Protein AF-K1XRJ6-F1 (afdb_monomer)

Organism: Marssonina brunnea f. sp. multigermtubi (strain MB_m1) (NCBI:txid1072389)

Structure (mmCIF, N/CA/C/O backbone):
data_AF-K1XRJ6-F1
#
_entry.id   AF-K1XRJ6-F1
#
loop_
_atom_site.group_PDB
_atom_site.id
_atom_site.type_symbol
_atom_site.label_atom_id
_atom_site.label_alt_id
_atom_site.label_comp_id
_atom_site.label_asym_id
_atom_site.label_entity_id
_atom_site.label_seq_id
_atom_site.pdbx_PDB_ins_code
_atom_site.Cartn_x
_atom_site.Cartn_y
_atom_site.Cartn_z
_atom_site.occupancy
_atom_site.B_iso_or_equiv
_atom_site.auth_seq_id
_atom_site.auth_comp_id
_atom_site.auth_asym_id
_atom_site.auth_atom_id
_atom_site.pdbx_PDB_model_num
ATOM 1 N N . MET A 1 1 ? 26.128 12.576 -86.598 1.00 46.88 1 MET A N 1
ATOM 2 C CA . MET A 1 1 ? 24.826 13.274 -86.675 1.00 46.88 1 MET A CA 1
ATOM 3 C C . MET A 1 1 ? 24.011 12.816 -85.473 1.00 46.88 1 MET A C 1
ATOM 5 O O . MET A 1 1 ? 23.930 11.616 -85.251 1.00 46.88 1 MET A O 1
ATOM 9 N N . SER A 1 2 ? 23.583 13.747 -84.625 1.00 47.62 2 SER A N 1
ATOM 10 C CA . SER A 1 2 ? 23.032 13.519 -83.279 1.00 47.62 2 SER A CA 1
ATOM 11 C C . SER A 1 2 ? 21.563 13.065 -83.296 1.00 47.62 2 SER A C 1
ATOM 13 O O . SER A 1 2 ? 20.818 13.483 -84.182 1.00 47.62 2 SER A O 1
ATOM 15 N N . PRO A 1 3 ? 21.107 12.256 -82.320 1.00 55.50 3 PRO A N 1
ATOM 16 C CA . PRO A 1 3 ? 19.693 11.926 -82.192 1.00 55.50 3 PRO A CA 1
ATOM 17 C C . PRO A 1 3 ? 18.907 13.085 -81.556 1.00 55.50 3 PRO A C 1
ATOM 19 O O . PRO A 1 3 ? 19.306 13.663 -80.545 1.00 55.50 3 PRO A O 1
ATOM 22 N N . THR A 1 4 ? 17.772 13.416 -82.166 1.00 58.91 4 THR A N 1
ATOM 23 C CA . THR A 1 4 ? 16.791 14.409 -81.714 1.00 58.91 4 THR A CA 1
ATOM 24 C C . THR A 1 4 ? 16.123 13.983 -80.406 1.00 58.91 4 THR A C 1
ATOM 26 O O . THR A 1 4 ? 15.468 12.944 -80.341 1.00 58.91 4 THR A O 1
ATOM 29 N N . SER A 1 5 ? 16.266 14.814 -79.374 1.00 53.12 5 SER A N 1
ATOM 30 C CA . SER A 1 5 ? 15.649 14.628 -78.059 1.00 53.12 5 SER A CA 1
ATOM 31 C C . SER A 1 5 ? 14.222 15.192 -78.054 1.00 53.12 5 SER A C 1
ATOM 33 O O . SER A 1 5 ? 14.022 16.379 -78.312 1.00 53.12 5 SER A O 1
ATOM 35 N N . ILE A 1 6 ? 13.220 14.350 -77.784 1.00 61.75 6 ILE A N 1
ATOM 36 C CA . ILE A 1 6 ? 11.812 14.756 -77.657 1.00 61.75 6 ILE A CA 1
ATOM 37 C C . ILE A 1 6 ? 11.571 15.193 -76.208 1.00 61.75 6 ILE A C 1
ATOM 39 O O . ILE A 1 6 ? 11.473 14.363 -75.304 1.00 61.75 6 ILE A O 1
ATOM 43 N N . LEU A 1 7 ? 11.459 16.501 -75.978 1.00 54.50 7 LEU A N 1
ATOM 44 C CA . LEU A 1 7 ? 11.063 17.057 -74.684 1.00 54.50 7 LEU A CA 1
ATOM 45 C C . LEU A 1 7 ? 9.567 16.800 -74.440 1.00 54.50 7 LEU A C 1
ATOM 47 O O . LEU A 1 7 ? 8.708 17.406 -75.078 1.00 54.50 7 LEU A O 1
ATOM 51 N N . ARG A 1 8 ? 9.243 15.912 -73.492 1.00 59.06 8 ARG A N 1
ATOM 52 C CA . ARG A 1 8 ? 7.889 15.784 -72.931 1.00 59.06 8 ARG A CA 1
ATOM 53 C C . ARG A 1 8 ? 7.720 16.794 -71.796 1.00 59.06 8 ARG A C 1
ATOM 55 O O . ARG A 1 8 ? 8.328 16.653 -70.739 1.00 59.06 8 ARG A O 1
ATOM 62 N N . LEU A 1 9 ? 6.879 17.800 -72.014 1.00 51.97 9 LEU A N 1
ATOM 63 C CA . LEU A 1 9 ? 6.453 18.758 -70.996 1.00 51.97 9 LEU A CA 1
ATOM 64 C C . LEU A 1 9 ? 5.428 18.086 -70.066 1.00 51.97 9 LEU A C 1
ATOM 66 O O . LEU A 1 9 ? 4.304 17.803 -70.476 1.00 51.97 9 LEU A O 1
ATOM 70 N N . ALA A 1 10 ? 5.801 17.812 -68.816 1.00 61.94 10 ALA A N 1
ATOM 71 C CA . ALA A 1 10 ? 4.862 17.328 -67.808 1.00 61.94 10 ALA A CA 1
ATOM 72 C C . ALA A 1 10 ? 4.074 18.512 -67.221 1.00 61.94 10 ALA A C 1
ATOM 74 O O . ALA A 1 10 ? 4.624 19.339 -66.491 1.00 61.94 10 ALA A O 1
ATOM 75 N N . ALA A 1 11 ? 2.780 18.598 -67.533 1.00 61.69 11 ALA A N 1
ATOM 76 C CA . ALA A 1 11 ? 1.871 19.536 -66.885 1.00 61.69 11 ALA A CA 1
ATOM 77 C C . ALA A 1 11 ? 1.660 19.116 -65.421 1.00 61.69 11 ALA A C 1
ATOM 79 O O . ALA A 1 11 ? 1.120 18.048 -65.134 1.00 61.69 11 ALA A O 1
ATOM 80 N N . ARG A 1 12 ? 2.094 19.960 -64.481 1.00 59.47 12 ARG A N 1
ATOM 81 C CA . ARG A 1 12 ? 1.820 19.792 -63.051 1.00 59.47 12 ARG A CA 1
ATOM 82 C C . ARG A 1 12 ? 0.333 20.037 -62.799 1.00 59.47 12 ARG A C 1
ATOM 84 O O . ARG A 1 12 ? -0.113 21.180 -62.793 1.00 59.47 12 ARG A O 1
ATOM 91 N N . GLN A 1 13 ? -0.437 18.976 -62.580 1.00 63.31 13 GLN A N 1
ATOM 92 C CA . GLN A 1 13 ? -1.784 19.102 -62.032 1.00 63.31 13 GLN A CA 1
ATOM 93 C C . GLN A 1 13 ? -1.669 19.371 -60.528 1.00 63.31 13 GLN A C 1
ATOM 95 O O . GLN A 1 13 ? -1.251 18.512 -59.754 1.00 63.31 13 GLN A O 1
ATOM 100 N N . CYS A 1 14 ? -2.008 20.589 -60.111 1.00 57.00 14 CYS A N 1
ATOM 101 C CA . CYS A 1 14 ? -2.120 20.956 -58.705 1.00 57.00 14 CYS A CA 1
ATOM 102 C C . CYS A 1 14 ? -3.370 20.280 -58.122 1.00 57.00 14 CYS A C 1
ATOM 104 O O . CYS A 1 14 ? -4.482 20.787 -58.282 1.00 57.00 14 CYS A O 1
ATOM 106 N N . ALA A 1 15 ? -3.210 19.134 -57.463 1.00 65.00 15 ALA A N 1
ATOM 107 C CA . ALA A 1 15 ? -4.297 18.519 -56.711 1.00 65.00 15 ALA A CA 1
ATOM 108 C C . ALA A 1 15 ? -4.675 19.434 -55.532 1.00 65.00 15 ALA A C 1
ATOM 110 O O . ALA A 1 15 ? -3.861 19.699 -54.647 1.00 65.00 15 ALA A O 1
ATOM 111 N N . ARG A 1 16 ? -5.906 19.957 -55.532 1.00 65.56 16 ARG A N 1
ATOM 112 C CA . ARG A 1 16 ? -6.466 20.685 -54.383 1.00 65.56 16 ARG A CA 1
ATOM 113 C C . ARG A 1 16 ? -6.758 19.671 -53.268 1.00 65.56 16 ARG A C 1
ATOM 115 O O . ARG A 1 16 ? -7.400 18.664 -53.565 1.00 65.56 16 ARG A O 1
ATOM 122 N N . PRO A 1 17 ? -6.352 19.905 -52.008 1.00 62.75 17 PRO A N 1
ATOM 123 C CA . PRO A 1 17 ? -6.716 18.998 -50.926 1.00 62.75 17 PRO A CA 1
ATOM 124 C C . PRO A 1 17 ? -8.232 19.064 -50.674 1.00 62.75 17 PRO A C 1
ATOM 126 O O . PRO A 1 17 ? -8.825 20.146 -50.799 1.00 62.75 17 PRO A O 1
ATOM 129 N N . PRO A 1 18 ? -8.886 17.947 -50.306 1.00 60.78 18 PRO A N 1
ATOM 130 C CA . PRO A 1 18 ? -10.279 17.987 -49.891 1.00 60.78 18 PRO A CA 1
ATOM 131 C C . PRO A 1 18 ? -10.403 18.830 -48.617 1.00 60.78 18 PRO A C 1
ATOM 133 O O . PRO A 1 18 ? -9.637 18.679 -47.664 1.00 60.78 18 PRO A O 1
ATOM 136 N N . ARG A 1 19 ? -11.381 19.740 -48.594 1.00 62.25 19 ARG A N 1
ATOM 137 C CA . ARG A 1 19 ? -11.741 20.477 -47.380 1.00 62.25 19 ARG A CA 1
ATOM 138 C C . ARG A 1 19 ? -12.478 19.529 -46.441 1.00 62.25 19 ARG A C 1
ATOM 140 O O . ARG A 1 19 ? -13.687 19.343 -46.578 1.00 62.25 19 ARG A O 1
ATOM 147 N N . PHE A 1 20 ? -11.759 18.953 -45.486 1.00 61.97 20 PHE A N 1
ATOM 148 C CA . PHE A 1 20 ? -12.374 18.270 -44.355 1.00 61.97 20 PHE A CA 1
ATOM 149 C C . PHE A 1 20 ? -13.193 19.289 -43.555 1.00 61.97 20 PHE A C 1
ATOM 151 O O . PHE A 1 20 ? -12.646 20.194 -42.927 1.00 61.97 20 PHE A O 1
ATOM 158 N N . HIS A 1 21 ? -14.519 19.175 -43.622 1.00 63.03 21 HIS A N 1
ATOM 159 C CA . HIS A 1 21 ? -15.400 19.890 -42.710 1.00 63.03 21 HIS A CA 1
ATOM 160 C C . HIS A 1 21 ? -15.359 19.144 -41.380 1.00 63.03 21 HIS A C 1
ATOM 162 O O . HIS A 1 21 ? -15.864 18.029 -41.275 1.00 63.03 21 HIS A O 1
ATOM 168 N N . ALA A 1 22 ? -14.715 19.742 -40.380 1.00 67.44 22 ALA A N 1
ATOM 169 C CA . ALA A 1 22 ? -14.743 19.217 -39.025 1.00 67.44 22 ALA A CA 1
ATOM 170 C C . ALA A 1 22 ? -16.186 19.299 -38.489 1.00 67.44 22 ALA A C 1
ATOM 172 O O . ALA A 1 22 ? -16.779 20.385 -38.544 1.00 67.44 22 ALA A O 1
ATOM 173 N N . PRO A 1 23 ? -16.769 18.204 -37.971 1.00 63.97 23 PRO A N 1
ATOM 174 C CA . PRO A 1 23 ? -18.038 18.294 -37.274 1.00 63.97 23 PRO A CA 1
ATOM 175 C C . PRO A 1 23 ? -17.832 19.142 -36.016 1.00 63.97 23 PRO A C 1
ATOM 177 O O . PRO A 1 23 ? -17.041 18.813 -35.132 1.00 63.97 23 PRO A O 1
ATOM 180 N N . LYS A 1 24 ? -18.533 20.274 -35.951 1.00 65.88 24 LYS A N 1
ATOM 181 C CA . LYS A 1 24 ? -18.711 21.023 -34.708 1.00 65.88 24 LYS A CA 1
ATOM 182 C C . LYS A 1 24 ? -19.694 20.211 -33.867 1.00 65.88 24 LYS A C 1
ATOM 184 O O . LYS A 1 24 ? -20.696 19.762 -34.410 1.00 65.88 24 LYS A O 1
ATOM 189 N N . HIS A 1 25 ? -19.410 20.056 -32.577 1.00 63.31 25 HIS A N 1
ATOM 190 C CA . HIS A 1 25 ? -20.200 19.322 -31.573 1.00 63.31 25 HIS A CA 1
ATOM 191 C C . HIS A 1 25 ? -19.830 17.844 -31.377 1.00 63.31 25 HIS A C 1
ATOM 193 O O . HIS A 1 25 ? -20.663 16.950 -31.476 1.00 63.31 25 HIS A O 1
ATOM 199 N N . LEU A 1 26 ? -18.585 17.601 -30.962 1.00 61.06 26 LEU A N 1
ATOM 200 C CA . LEU A 1 26 ? -18.329 16.520 -30.012 1.00 61.06 26 LEU A CA 1
ATOM 201 C C . LEU A 1 26 ? -18.597 17.084 -28.614 1.00 61.06 26 LEU A C 1
ATOM 203 O O . LEU A 1 26 ? -17.838 17.914 -28.117 1.00 61.06 26 LEU A O 1
ATOM 207 N N . ILE A 1 27 ? -19.712 16.684 -28.004 1.00 65.00 27 ILE A N 1
ATOM 208 C CA . ILE A 1 27 ? -19.917 16.868 -26.567 1.00 65.00 27 ILE A CA 1
ATOM 209 C C . ILE A 1 27 ? -18.893 15.948 -25.904 1.00 65.00 27 ILE A C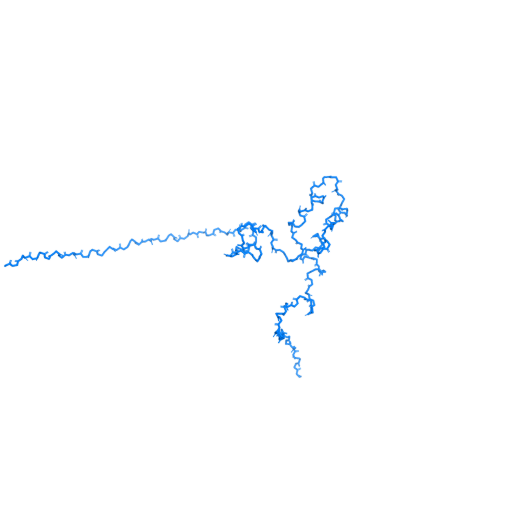 1
ATOM 211 O O . ILE A 1 27 ? -19.055 14.729 -25.909 1.00 65.00 27 ILE A O 1
ATOM 215 N N . ALA A 1 28 ? -17.796 16.523 -25.414 1.00 66.38 28 ALA A N 1
ATOM 216 C CA . ALA A 1 28 ? -16.823 15.787 -24.628 1.00 66.38 28 ALA A CA 1
ATOM 217 C C . ALA A 1 28 ? -17.525 15.319 -23.348 1.00 66.38 28 ALA A C 1
ATOM 219 O O . ALA A 1 28 ? -17.821 16.124 -22.464 1.00 66.38 28 ALA A O 1
ATOM 220 N N . ALA A 1 29 ? -17.843 14.027 -23.269 1.00 71.44 29 ALA A N 1
ATOM 221 C CA . ALA A 1 29 ? -18.234 13.425 -22.006 1.00 71.44 29 ALA A CA 1
ATOM 222 C C . ALA A 1 29 ? -17.108 13.696 -20.992 1.00 71.44 29 ALA A C 1
ATOM 224 O O . ALA A 1 29 ? -15.934 13.580 -21.363 1.00 71.44 29 ALA A O 1
ATOM 225 N N . PRO A 1 30 ? -17.417 14.078 -19.740 1.00 69.88 30 PRO A N 1
ATOM 226 C CA . PRO A 1 30 ? -16.380 14.247 -18.739 1.00 69.88 30 PRO A CA 1
ATOM 227 C C . PRO A 1 30 ? -15.696 12.895 -18.553 1.00 69.8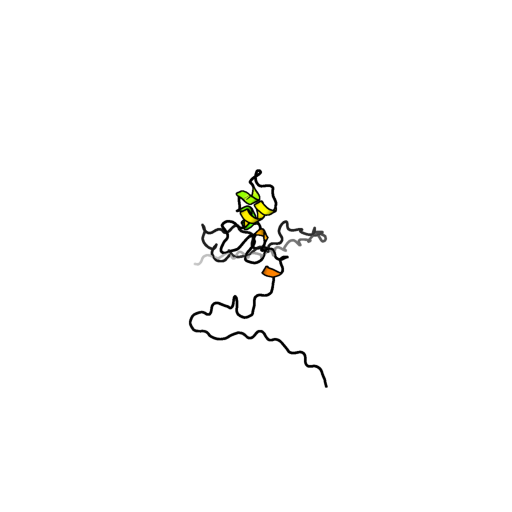8 30 PRO A C 1
ATOM 229 O O . PRO A 1 30 ? -16.313 11.943 -18.069 1.00 69.88 30 PRO A O 1
ATOM 232 N N . ALA A 1 31 ? -14.435 12.800 -18.971 1.00 72.69 31 ALA A N 1
ATOM 233 C CA . ALA A 1 31 ? -13.606 11.652 -18.667 1.00 72.69 31 ALA A CA 1
ATOM 234 C C . ALA A 1 31 ? -13.498 11.582 -17.141 1.00 72.69 31 ALA A C 1
ATOM 236 O O . ALA A 1 31 ? -12.850 12.424 -16.523 1.00 72.69 31 ALA A O 1
ATOM 237 N N . ARG A 1 32 ? -14.205 10.630 -16.529 1.00 74.50 32 ARG A N 1
ATOM 238 C CA . ARG A 1 32 ? -13.988 10.241 -15.138 1.00 74.50 32 ARG A CA 1
ATOM 239 C C . ARG A 1 32 ? -12.929 9.147 -15.177 1.00 74.50 32 ARG A C 1
ATOM 241 O O . ARG A 1 32 ? -13.279 8.015 -15.515 1.00 74.50 32 ARG A O 1
ATOM 248 N N . PRO A 1 33 ? -11.644 9.468 -14.966 1.00 73.75 33 PRO A N 1
ATOM 249 C CA . PRO A 1 33 ? -10.629 8.433 -14.937 1.00 73.75 33 PRO A CA 1
ATOM 250 C C . PRO A 1 33 ? -10.933 7.477 -13.777 1.00 73.75 33 PRO A C 1
ATOM 252 O O . PRO A 1 33 ? -11.403 7.901 -12.724 1.00 73.75 33 PRO A O 1
ATOM 255 N N . LEU A 1 34 ? -10.690 6.182 -13.987 1.00 79.38 34 LEU A N 1
ATOM 256 C CA . LEU A 1 34 ? -10.861 5.158 -12.949 1.00 79.38 34 LEU A CA 1
ATOM 257 C C . LEU A 1 34 ? -9.772 5.233 -11.865 1.00 79.38 34 LEU A C 1
ATOM 259 O O . LEU A 1 34 ? -9.927 4.630 -10.813 1.00 79.38 34 LEU A O 1
ATOM 263 N N . SER A 1 35 ? -8.681 5.958 -12.124 1.00 71.44 35 SER A N 1
ATOM 264 C CA . SER A 1 35 ? -7.581 6.177 -11.185 1.00 71.44 35 SER A CA 1
ATOM 265 C C . SER A 1 35 ? -7.242 7.661 -11.121 1.00 71.44 35 SER A C 1
ATOM 267 O O . SER A 1 35 ? -7.351 8.389 -12.111 1.00 71.44 35 SER A O 1
ATOM 269 N N . HIS A 1 36 ? -6.840 8.109 -9.935 1.00 71.88 36 HIS A N 1
ATOM 270 C CA . HIS A 1 36 ? -6.373 9.470 -9.696 1.00 71.88 36 HIS A CA 1
ATOM 271 C C . HIS A 1 36 ? -4.863 9.616 -9.955 1.00 71.88 36 HIS A C 1
ATOM 273 O O . HIS A 1 36 ? -4.325 10.721 -9.853 1.00 71.88 36 HIS A O 1
ATOM 279 N N . SER A 1 37 ? -4.171 8.528 -10.314 1.00 68.94 37 SER A N 1
ATOM 280 C CA . SER A 1 37 ? -2.745 8.560 -10.621 1.00 68.94 37 SER A CA 1
ATOM 281 C C . SER A 1 37 ? -2.457 9.252 -11.956 1.00 68.94 37 SER A C 1
ATOM 283 O O . SER A 1 37 ? -3.121 9.055 -12.976 1.00 68.94 37 SER A O 1
ATOM 285 N N . ALA A 1 38 ? -1.420 10.090 -11.956 1.00 70.88 38 ALA A N 1
ATOM 286 C CA . ALA A 1 38 ? -0.913 10.686 -13.181 1.00 70.88 38 ALA A CA 1
ATOM 287 C C . ALA A 1 38 ? -0.158 9.626 -13.998 1.00 70.88 38 ALA A C 1
ATOM 289 O O . ALA A 1 38 ? 0.756 8.977 -13.483 1.00 70.88 38 ALA A O 1
ATOM 290 N N . ILE A 1 39 ? -0.487 9.498 -15.286 1.00 72.69 39 ILE A N 1
ATOM 291 C CA . ILE A 1 39 ? 0.259 8.640 -16.214 1.00 72.69 39 ILE A CA 1
ATOM 292 C C . ILE A 1 39 ? 1.695 9.171 -16.312 1.00 72.69 39 ILE A C 1
ATOM 294 O O . ILE A 1 39 ? 1.922 10.304 -16.743 1.00 72.69 39 ILE A O 1
ATOM 298 N N . ARG A 1 40 ? 2.675 8.360 -15.899 1.00 73.69 40 ARG A N 1
ATOM 299 C CA . ARG A 1 40 ? 4.099 8.713 -15.983 1.00 73.69 40 ARG A CA 1
ATOM 300 C C . ARG A 1 40 ? 4.659 8.320 -17.347 1.00 73.69 40 ARG A C 1
ATOM 302 O O . ARG A 1 40 ? 4.423 7.219 -17.825 1.00 73.69 40 ARG A O 1
ATOM 309 N N . ALA A 1 41 ? 5.432 9.220 -17.954 1.00 79.56 41 ALA A N 1
ATOM 310 C CA . ALA A 1 41 ? 6.088 8.976 -19.241 1.00 79.56 41 ALA A CA 1
ATOM 311 C C . ALA A 1 41 ? 7.348 8.093 -19.134 1.00 79.56 41 ALA A C 1
ATOM 313 O O . ALA A 1 41 ? 7.810 7.571 -20.143 1.00 79.56 41 ALA A O 1
ATOM 314 N N . TYR A 1 42 ? 7.903 7.940 -17.927 1.00 82.06 42 TYR A N 1
ATOM 315 C CA . TYR A 1 42 ? 9.131 7.190 -17.664 1.00 82.06 42 TYR A CA 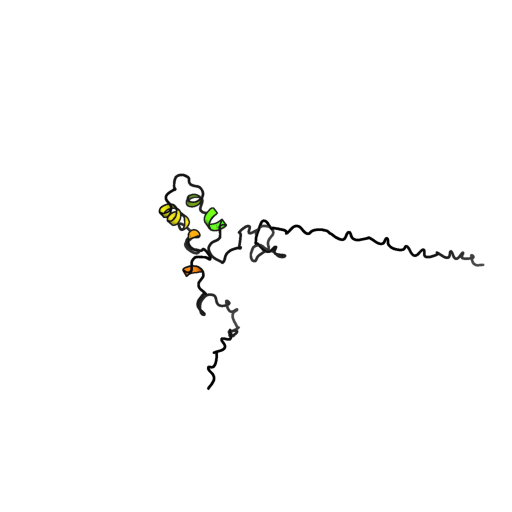1
ATOM 316 C C . TYR A 1 42 ? 8.951 6.243 -16.469 1.00 82.06 42 TYR A C 1
ATOM 318 O O . TYR A 1 42 ? 8.183 6.585 -15.557 1.00 82.06 42 TYR A O 1
ATOM 326 N N . PRO A 1 43 ? 9.667 5.099 -16.446 1.00 80.94 43 PRO A N 1
ATOM 327 C CA . PRO A 1 43 ? 9.703 4.194 -15.298 1.00 80.94 43 PRO A CA 1
ATOM 328 C C . PRO A 1 43 ? 10.157 4.899 -14.018 1.00 80.94 43 PRO A C 1
ATOM 330 O O . PRO A 1 43 ? 10.862 5.916 -14.065 1.00 80.94 43 PRO A O 1
ATOM 333 N N . ARG A 1 44 ? 9.757 4.366 -12.859 1.00 78.25 44 ARG A N 1
ATOM 334 C CA . ARG A 1 44 ? 10.211 4.911 -11.577 1.00 78.25 44 ARG A CA 1
ATOM 335 C C . ARG A 1 44 ? 11.692 4.599 -11.369 1.00 78.25 44 ARG A C 1
ATOM 337 O O . ARG A 1 44 ? 12.295 3.780 -12.061 1.00 78.25 44 ARG A O 1
ATOM 344 N N . LYS A 1 45 ? 12.292 5.283 -10.395 1.00 79.69 45 LYS A N 1
ATOM 345 C CA . LYS A 1 45 ? 13.620 4.909 -9.912 1.00 79.69 45 LYS A CA 1
ATOM 346 C C . LYS A 1 45 ? 13.567 3.458 -9.410 1.00 79.69 45 LYS A C 1
ATOM 348 O O . LYS A 1 45 ? 12.532 3.040 -8.903 1.00 79.69 45 LYS A O 1
ATOM 353 N N . ASP A 1 46 ? 14.641 2.713 -9.647 1.00 79.25 46 ASP A N 1
ATOM 354 C CA . ASP A 1 46 ? 14.807 1.310 -9.240 1.00 79.25 46 ASP A CA 1
ATOM 355 C C . ASP A 1 46 ? 13.891 0.292 -9.969 1.00 79.25 46 ASP A C 1
ATOM 357 O O . ASP A 1 46 ? 14.013 -0.905 -9.741 1.00 79.25 46 ASP A O 1
ATOM 361 N N . SER A 1 47 ? 13.068 0.742 -10.934 1.00 84.88 47 SER A N 1
ATOM 362 C CA . SER A 1 47 ? 12.224 -0.104 -11.811 1.00 84.88 47 SER A CA 1
ATOM 363 C C . SER A 1 47 ? 12.483 0.106 -13.311 1.00 84.88 47 SER A C 1
ATOM 365 O O . SER A 1 47 ? 11.582 0.067 -14.149 1.00 84.88 47 SER A O 1
ATOM 367 N N . GLN A 1 48 ? 13.731 0.419 -13.661 1.00 89.44 48 GLN A N 1
ATOM 368 C CA . GLN A 1 48 ? 14.144 0.758 -15.031 1.00 89.44 48 GLN A CA 1
ATOM 369 C C . GLN A 1 48 ? 14.555 -0.465 -15.857 1.00 89.44 48 GLN A C 1
ATOM 371 O O . GLN A 1 48 ? 14.582 -0.388 -17.087 1.00 89.44 48 GLN A O 1
ATOM 376 N N . ASP A 1 49 ? 14.871 -1.575 -15.192 1.00 88.81 49 ASP A N 1
ATOM 377 C CA . ASP A 1 49 ? 15.282 -2.807 -15.844 1.00 88.81 49 ASP A CA 1
ATOM 378 C C . ASP A 1 49 ? 14.057 -3.624 -16.254 1.00 88.81 49 ASP A C 1
ATOM 380 O O . ASP A 1 49 ? 12.989 -3.559 -15.648 1.00 88.81 49 ASP A O 1
ATOM 384 N N . LYS A 1 50 ? 14.226 -4.445 -17.294 1.00 86.38 50 LYS A N 1
ATOM 385 C CA . LYS A 1 50 ? 13.158 -5.285 -17.860 1.00 86.38 50 LYS A CA 1
ATOM 386 C C . LYS A 1 50 ? 12.476 -6.171 -16.802 1.00 86.38 50 LYS A C 1
ATOM 388 O O . LYS A 1 50 ? 11.282 -6.424 -16.909 1.00 86.38 50 LYS A O 1
ATOM 393 N N . ASP A 1 51 ? 13.238 -6.629 -15.810 1.00 88.56 51 ASP A N 1
ATOM 394 C CA . ASP A 1 51 ? 12.778 -7.550 -14.767 1.00 88.56 51 ASP A CA 1
ATOM 395 C C . ASP A 1 51 ? 12.511 -6.854 -13.410 1.00 88.56 51 ASP A C 1
ATOM 397 O O . ASP A 1 51 ? 12.143 -7.530 -12.456 1.00 88.56 51 ASP A O 1
ATOM 401 N N . SER A 1 52 ? 12.660 -5.523 -13.299 1.00 85.25 52 SER A N 1
ATOM 402 C CA . SER A 1 52 ? 12.473 -4.775 -12.038 1.00 85.25 52 SER A CA 1
ATOM 403 C C . SER A 1 52 ? 11.148 -4.015 -11.952 1.00 85.25 52 SER A C 1
ATOM 405 O O . SER A 1 52 ? 11.057 -2.967 -11.319 1.00 85.25 52 SER A O 1
ATOM 407 N N . ILE A 1 53 ? 10.093 -4.529 -12.588 1.00 84.69 53 ILE A N 1
ATOM 408 C CA . ILE A 1 53 ? 8.781 -3.879 -12.559 1.00 84.69 53 ILE A CA 1
ATOM 409 C C . ILE A 1 53 ? 8.239 -3.773 -11.125 1.00 84.69 53 ILE A C 1
ATOM 411 O O . ILE A 1 53 ? 7.983 -4.773 -10.459 1.00 84.69 53 ILE A O 1
ATOM 415 N N . ASP A 1 54 ? 8.038 -2.538 -10.673 1.00 82.75 54 ASP A N 1
ATOM 416 C CA . ASP A 1 54 ? 7.361 -2.218 -9.420 1.00 82.75 54 ASP A CA 1
ATOM 417 C C . ASP A 1 54 ? 5.896 -1.880 -9.718 1.00 82.75 54 ASP A C 1
ATOM 419 O O . ASP A 1 54 ? 5.594 -0.894 -10.400 1.00 82.75 54 ASP A O 1
ATOM 423 N N . THR A 1 55 ? 4.988 -2.725 -9.235 1.00 81.81 55 THR A N 1
ATOM 424 C CA . THR A 1 55 ? 3.543 -2.563 -9.427 1.00 81.81 55 THR A CA 1
ATOM 425 C C . THR A 1 55 ? 2.866 -1.794 -8.298 1.00 81.81 55 THR A C 1
ATOM 427 O O . THR A 1 55 ? 1.653 -1.617 -8.359 1.00 81.81 55 THR A O 1
ATOM 430 N N . GLU A 1 56 ? 3.603 -1.346 -7.278 1.00 79.06 56 GLU A N 1
ATOM 431 C CA . GLU A 1 56 ? 3.000 -0.703 -6.112 1.00 79.06 56 GLU A CA 1
ATOM 432 C C . GLU A 1 56 ? 2.373 0.660 -6.440 1.00 79.06 56 GLU A C 1
ATOM 434 O O . GLU A 1 56 ? 2.929 1.502 -7.166 1.00 79.06 56 GLU A O 1
ATOM 439 N N . ALA A 1 57 ? 1.210 0.930 -5.857 1.00 74.62 57 ALA A N 1
ATOM 440 C CA . ALA A 1 57 ? 0.568 2.231 -5.923 1.00 74.62 57 ALA A CA 1
ATOM 441 C C . ALA A 1 57 ? 1.306 3.244 -5.028 1.00 74.62 57 ALA A C 1
ATOM 443 O O . ALA A 1 57 ? 1.480 3.051 -3.829 1.00 74.62 57 ALA A O 1
ATOM 444 N N . THR A 1 58 ? 1.708 4.385 -5.601 1.00 69.25 58 THR A N 1
ATOM 445 C CA . THR A 1 58 ? 2.375 5.486 -4.866 1.00 69.25 58 THR A CA 1
ATOM 446 C C . THR A 1 58 ? 1.460 6.695 -4.708 1.00 69.25 58 THR A C 1
ATOM 448 O O . THR A 1 58 ? 1.920 7.837 -4.762 1.00 69.25 58 THR A O 1
ATOM 451 N N . GLU A 1 59 ? 0.151 6.469 -4.661 1.00 70.31 59 GLU A N 1
ATOM 452 C CA . GLU A 1 59 ? -0.835 7.551 -4.618 1.00 70.31 59 GLU A CA 1
ATOM 453 C C . GLU A 1 59 ? -0.806 8.286 -3.262 1.00 70.31 59 GLU A C 1
ATOM 455 O O . GLU A 1 59 ? -1.143 9.470 -3.204 1.00 70.31 59 GLU A O 1
ATOM 460 N N . TYR A 1 60 ? -0.279 7.642 -2.210 1.00 61.84 60 TYR A N 1
ATOM 461 C CA . TYR A 1 60 ? -0.112 8.211 -0.871 1.00 61.84 60 TYR A CA 1
ATOM 462 C C . TYR A 1 60 ? 1.346 8.191 -0.372 1.00 61.84 60 TYR A C 1
ATOM 464 O O . TYR A 1 60 ? 2.167 7.366 -0.775 1.00 61.84 60 TYR A O 1
ATOM 472 N N . SER A 1 61 ? 1.701 9.185 0.452 1.00 58.69 61 SER A N 1
ATOM 473 C CA . SER A 1 61 ? 3.080 9.482 0.860 1.00 58.69 61 SER A CA 1
ATOM 474 C C . SER A 1 61 ? 3.729 8.384 1.715 1.00 58.69 61 SER A C 1
ATOM 476 O O . SER A 1 61 ? 3.321 8.122 2.838 1.00 58.69 61 SER A O 1
ATOM 478 N N . LYS A 1 62 ? 4.840 7.869 1.180 1.00 59.22 62 LYS A N 1
ATOM 479 C CA . LYS A 1 62 ? 6.085 7.375 1.803 1.00 59.22 62 LYS A CA 1
ATOM 480 C C . LYS A 1 62 ? 6.106 6.300 2.901 1.00 59.22 62 LYS A C 1
ATOM 482 O O . LYS A 1 62 ? 7.212 5.818 3.126 1.00 59.22 62 LYS A O 1
ATOM 487 N N . SER A 1 63 ? 5.013 5.863 3.520 1.00 60.16 63 SER A N 1
ATOM 488 C CA . SER A 1 63 ? 5.142 4.751 4.493 1.00 60.16 63 SER A CA 1
ATOM 489 C C . SER A 1 63 ? 3.906 3.875 4.735 1.00 60.16 63 SER A C 1
ATOM 491 O O . SER A 1 63 ? 4.021 2.885 5.445 1.00 60.16 63 SER A O 1
ATOM 493 N N . GLY A 1 64 ? 2.757 4.168 4.118 1.00 65.19 64 GLY A N 1
ATOM 494 C CA . GLY A 1 64 ? 1.562 3.317 4.185 1.00 65.19 64 GLY A CA 1
ATOM 495 C C . GLY A 1 64 ? 0.845 3.297 2.846 1.00 65.19 64 GLY A C 1
ATOM 496 O O . GLY A 1 64 ? 0.085 4.214 2.541 1.00 65.19 64 GLY A O 1
ATOM 497 N N . SER A 1 65 ? 1.135 2.294 2.018 1.00 72.50 65 SER A N 1
ATOM 498 C CA . SER A 1 65 ? 0.361 2.016 0.808 1.00 72.50 65 SER A CA 1
ATOM 499 C C . SER A 1 65 ? -0.724 0.986 1.117 1.00 72.50 65 SER A C 1
ATOM 501 O O . SER A 1 65 ? -0.538 0.110 1.965 1.00 72.50 65 SER A O 1
ATOM 503 N N . ASP A 1 66 ? -1.843 1.058 0.397 1.00 78.06 66 ASP A N 1
ATOM 504 C CA . ASP A 1 66 ? -2.894 0.036 0.485 1.00 78.06 66 ASP A CA 1
ATOM 505 C C . ASP A 1 66 ? -2.333 -1.352 0.128 1.00 78.06 66 ASP A C 1
ATOM 507 O O . ASP A 1 66 ? -2.703 -2.356 0.734 1.00 78.06 66 ASP A O 1
ATOM 511 N N . ASP A 1 67 ? -1.352 -1.400 -0.781 1.00 80.62 67 ASP A N 1
ATOM 512 C CA . ASP A 1 67 ? -0.625 -2.621 -1.130 1.00 80.62 67 ASP A CA 1
ATOM 513 C C . ASP A 1 67 ? 0.154 -3.197 0.061 1.00 80.62 67 ASP A C 1
ATOM 515 O O . ASP A 1 67 ? 0.190 -4.413 0.240 1.00 80.62 67 ASP A O 1
ATOM 519 N N . ALA A 1 68 ? 0.758 -2.354 0.906 1.00 80.75 68 ALA A N 1
ATOM 520 C CA . ALA A 1 68 ? 1.454 -2.808 2.109 1.00 80.75 68 ALA A CA 1
ATOM 521 C C . ALA A 1 68 ? 0.487 -3.412 3.139 1.00 80.75 68 ALA A C 1
ATOM 523 O O . ALA A 1 68 ? 0.825 -4.409 3.775 1.00 80.75 68 ALA A O 1
ATOM 524 N N . ALA A 1 69 ? -0.723 -2.858 3.270 1.00 82.19 69 ALA A N 1
ATOM 525 C CA . ALA A 1 69 ? -1.768 -3.449 4.104 1.00 82.19 69 ALA A CA 1
ATOM 526 C C . ALA A 1 69 ? -2.265 -4.785 3.520 1.00 82.19 69 ALA A C 1
ATOM 528 O O . ALA A 1 69 ? -2.360 -5.775 4.242 1.00 82.19 69 ALA A O 1
ATOM 529 N N . ALA A 1 70 ? -2.506 -4.843 2.207 1.00 85.00 70 ALA A N 1
ATOM 530 C CA . ALA A 1 70 ? -2.972 -6.050 1.522 1.00 85.00 70 ALA A CA 1
ATOM 531 C C . ALA A 1 70 ? -1.944 -7.195 1.536 1.00 85.00 70 ALA A C 1
ATOM 533 O O . ALA A 1 70 ? -2.319 -8.365 1.549 1.00 85.00 70 ALA A O 1
ATOM 534 N N . ARG A 1 71 ? -0.644 -6.879 1.561 1.00 85.00 71 ARG A N 1
ATOM 535 C CA . ARG A 1 71 ? 0.431 -7.873 1.697 1.00 85.00 71 ARG A CA 1
ATOM 536 C C . ARG A 1 71 ? 0.439 -8.581 3.043 1.00 85.00 71 ARG A C 1
ATOM 538 O O . ARG A 1 71 ? 1.029 -9.657 3.130 1.00 85.00 71 ARG A O 1
ATOM 545 N N . GLN A 1 72 ? -0.187 -8.020 4.081 1.00 87.06 72 GLN A N 1
ATOM 546 C CA . GLN A 1 72 ? -0.309 -8.739 5.340 1.00 87.06 72 GLN A CA 1
ATOM 547 C C . GLN A 1 72 ? -1.410 -9.796 5.236 1.00 87.06 72 GLN A C 1
ATOM 549 O O . GLN A 1 72 ? -2.541 -9.568 5.657 1.00 87.06 72 GLN A O 1
ATOM 554 N N . GLU A 1 73 ? -1.066 -10.979 4.725 1.00 86.25 73 GLU A N 1
ATOM 555 C CA . GLU A 1 73 ? -2.023 -12.061 4.460 1.00 86.25 73 GLU A CA 1
ATOM 556 C C . GLU A 1 73 ? -2.886 -12.414 5.679 1.00 86.25 73 GLU A C 1
ATOM 558 O O . GLU A 1 73 ? -4.090 -12.628 5.553 1.00 86.25 73 GLU A O 1
ATOM 563 N N . LYS A 1 74 ? -2.279 -12.427 6.873 1.00 85.62 74 LYS A N 1
ATOM 564 C CA . LYS A 1 74 ? -2.967 -12.781 8.122 1.00 85.62 74 LYS A CA 1
ATOM 565 C C . LYS A 1 74 ? -3.931 -11.714 8.625 1.00 85.62 74 LYS A C 1
ATOM 567 O O . LYS A 1 74 ? -4.907 -12.059 9.267 1.00 85.62 74 LYS A O 1
ATOM 572 N N . ALA A 1 75 ? -3.639 -10.438 8.391 1.00 86.69 75 ALA A N 1
ATOM 573 C CA . ALA A 1 75 ? -4.564 -9.374 8.765 1.00 86.69 75 ALA A CA 1
ATOM 574 C C . ALA A 1 75 ? -5.640 -9.223 7.683 1.00 86.69 75 ALA A C 1
ATOM 576 O O . ALA A 1 75 ? -6.814 -9.162 7.992 1.00 86.69 75 ALA A O 1
ATOM 577 N N . ALA A 1 76 ? -5.251 -9.243 6.406 1.00 86.00 76 ALA A N 1
ATOM 578 C CA . ALA A 1 76 ? -6.145 -8.922 5.301 1.00 86.00 76 ALA A CA 1
ATOM 579 C C . ALA A 1 76 ? -7.099 -10.059 4.891 1.00 86.00 76 ALA A C 1
ATOM 581 O O . ALA A 1 76 ? -8.207 -9.780 4.431 1.00 86.00 76 ALA A O 1
ATOM 582 N N . PHE A 1 77 ? -6.677 -11.327 4.987 1.00 89.38 77 PHE A N 1
ATOM 583 C CA . PHE A 1 77 ? -7.406 -12.449 4.374 1.00 89.38 77 PHE A CA 1
ATOM 584 C C . PHE A 1 77 ? -7.705 -13.623 5.314 1.00 89.38 77 PHE A C 1
ATOM 586 O O . PHE A 1 77 ? -8.344 -14.580 4.874 1.00 89.38 77 PHE A O 1
ATOM 593 N N . ASP A 1 78 ? -7.279 -13.588 6.580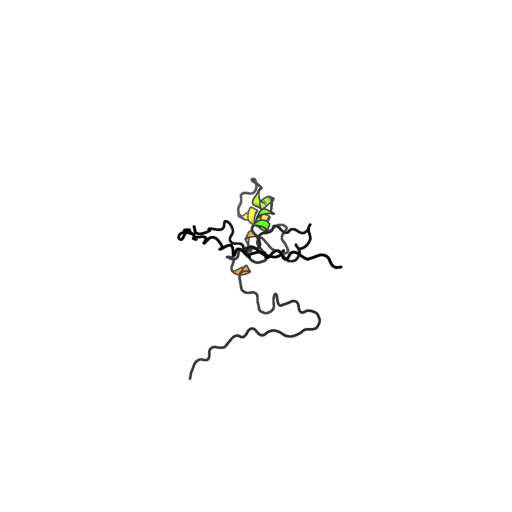 1.00 89.81 78 ASP A N 1
ATOM 594 C CA . ASP A 1 78 ? -7.561 -14.666 7.531 1.00 89.81 78 ASP A CA 1
ATOM 595 C C . ASP A 1 78 ? -8.968 -14.513 8.136 1.00 89.81 78 ASP A C 1
ATOM 597 O O . ASP A 1 78 ? -9.195 -13.625 8.959 1.00 89.81 78 ASP A O 1
ATOM 601 N N . PRO A 1 79 ? -9.928 -15.398 7.809 1.00 88.25 79 PRO A N 1
ATOM 602 C CA . PRO A 1 79 ? -11.279 -15.307 8.352 1.00 88.25 79 PRO A CA 1
ATOM 603 C C . PRO A 1 79 ? -11.354 -15.627 9.854 1.00 88.25 79 PRO A C 1
ATOM 605 O O . PRO A 1 79 ? -12.417 -15.459 10.448 1.00 88.25 79 PRO A O 1
ATOM 608 N N . SER A 1 80 ? -10.280 -16.144 10.464 1.00 91.31 80 SER A N 1
ATOM 609 C CA . SER A 1 80 ? -10.241 -16.468 11.894 1.00 91.31 80 SER A CA 1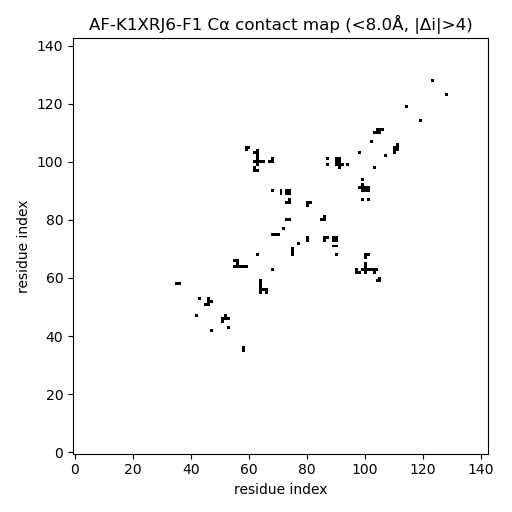
ATOM 610 C C . SER A 1 80 ? -9.854 -15.285 12.782 1.00 91.31 80 SER A C 1
ATOM 612 O O . SER A 1 80 ? -10.172 -15.287 13.973 1.00 91.31 80 SER A O 1
ATOM 614 N N . THR A 1 81 ? -9.226 -14.261 12.205 1.00 85.31 81 THR A N 1
ATOM 615 C CA . THR A 1 81 ? -8.825 -13.043 12.908 1.00 85.31 81 THR A CA 1
ATOM 616 C C . THR A 1 81 ? -9.808 -11.933 12.555 1.00 85.31 81 THR A C 1
ATOM 618 O O . THR A 1 81 ? -9.649 -11.243 11.559 1.00 85.31 81 THR A O 1
ATOM 621 N N . THR A 1 82 ? -10.854 -11.772 13.366 1.00 86.81 82 THR A N 1
ATOM 622 C CA . THR A 1 82 ? -11.916 -10.774 13.121 1.00 86.81 82 THR A CA 1
ATOM 623 C C . THR A 1 82 ? -11.964 -9.664 14.167 1.00 86.81 82 THR A C 1
ATOM 625 O O . THR A 1 82 ? -12.823 -8.786 14.089 1.00 86.81 82 THR A O 1
ATOM 628 N N . ASP A 1 83 ? -11.119 -9.732 15.200 1.00 91.31 83 ASP A N 1
ATOM 629 C CA . ASP A 1 83 ? -11.041 -8.670 16.201 1.00 91.31 83 ASP A CA 1
ATOM 630 C C . ASP A 1 83 ? -10.197 -7.511 15.646 1.00 91.31 83 ASP A C 1
ATOM 632 O O . ASP A 1 83 ? -9.027 -7.722 15.315 1.00 91.31 83 ASP A O 1
ATOM 636 N N . PRO A 1 84 ? -10.743 -6.284 15.577 1.00 88.06 84 PRO A N 1
ATOM 637 C CA . PRO A 1 84 ? -10.047 -5.149 14.980 1.00 88.06 84 PRO A CA 1
ATOM 638 C C . PRO A 1 84 ? -8.749 -4.770 15.707 1.00 88.06 84 PRO A C 1
ATOM 640 O O . PRO A 1 84 ? -7.823 -4.263 15.076 1.00 88.06 84 PRO A O 1
ATOM 643 N N . GLN A 1 85 ? -8.649 -4.978 17.026 1.00 89.44 85 GLN A N 1
ATOM 644 C CA . GLN A 1 85 ? -7.407 -4.679 17.753 1.00 89.44 85 GLN A CA 1
ATOM 645 C C . GLN A 1 85 ? -6.329 -5.708 17.423 1.00 89.44 85 GLN A C 1
ATOM 647 O O . GLN A 1 85 ? -5.179 -5.352 17.170 1.00 89.44 85 GLN A O 1
ATOM 652 N N . GLN A 1 86 ? -6.722 -6.977 17.359 1.00 88.62 86 GLN A N 1
ATOM 653 C CA . GLN A 1 86 ? -5.821 -8.068 17.015 1.00 88.62 86 GLN A CA 1
ATOM 654 C C . GLN A 1 86 ? -5.341 -7.962 15.560 1.00 88.62 86 GLN A C 1
ATOM 656 O O . GLN A 1 86 ? -4.153 -8.112 15.283 1.00 88.62 86 GLN A O 1
ATOM 661 N N . GLU A 1 87 ? -6.245 -7.648 14.634 1.00 88.81 87 GLU A N 1
ATOM 662 C CA . GLU A 1 87 ? -5.942 -7.439 13.217 1.00 88.81 87 GLU A CA 1
ATOM 663 C C . GLU A 1 87 ? -4.951 -6.283 13.029 1.00 88.81 87 GLU A C 1
ATOM 665 O O . GLU A 1 87 ? -3.999 -6.387 12.256 1.00 88.81 87 GLU A O 1
ATOM 670 N N . LYS A 1 88 ? -5.101 -5.216 13.822 1.00 87.81 88 LYS A N 1
ATOM 671 C CA . LYS A 1 88 ? -4.168 -4.090 13.843 1.00 87.81 88 LYS A CA 1
ATOM 672 C C . LYS A 1 88 ? -2.779 -4.487 14.335 1.00 87.81 88 LYS A C 1
ATOM 674 O O . LYS A 1 88 ? -1.790 -4.087 13.725 1.00 87.81 88 LYS A O 1
ATOM 679 N N . GLU A 1 89 ? -2.677 -5.256 15.414 1.00 86.38 89 GLU A N 1
ATOM 680 C CA . GLU A 1 89 ? -1.386 -5.753 15.909 1.00 86.38 89 GLU A CA 1
ATOM 681 C C . GLU A 1 89 ? -0.701 -6.653 14.876 1.00 86.38 89 GLU A C 1
ATOM 683 O O . GLU A 1 89 ? 0.489 -6.494 14.596 1.00 86.38 89 GLU A O 1
ATOM 688 N N . ILE A 1 90 ? -1.471 -7.542 14.247 1.00 88.00 90 ILE A N 1
ATOM 689 C CA . ILE A 1 90 ? -0.978 -8.428 13.195 1.00 88.00 90 ILE A CA 1
ATOM 690 C C . ILE A 1 90 ? -0.541 -7.614 11.976 1.00 88.00 90 ILE A C 1
ATOM 692 O O . ILE A 1 90 ? 0.533 -7.876 11.454 1.00 88.00 90 ILE A O 1
ATOM 696 N N . ALA A 1 91 ? -1.279 -6.583 11.558 1.00 86.12 91 ALA A N 1
ATOM 697 C CA . ALA A 1 91 ? -0.892 -5.691 10.460 1.00 86.12 91 ALA A CA 1
ATOM 698 C C . ALA A 1 91 ? 0.484 -5.033 10.659 1.00 86.12 91 ALA A C 1
ATOM 700 O O . ALA A 1 91 ? 1.236 -4.871 9.698 1.00 86.12 91 ALA A O 1
ATOM 701 N N . GLY A 1 92 ? 0.846 -4.704 11.902 1.00 83.19 92 GLY A N 1
ATOM 702 C CA . GLY A 1 92 ? 2.166 -4.164 12.239 1.00 83.19 92 GLY A CA 1
ATOM 703 C C . GLY A 1 92 ? 3.275 -5.214 12.371 1.00 83.19 92 GLY A C 1
ATOM 704 O O . GLY A 1 92 ? 4.455 -4.864 12.315 1.00 83.19 92 GLY A O 1
ATOM 705 N N . ALA A 1 93 ? 2.932 -6.492 12.540 1.00 79.00 93 ALA A N 1
ATOM 706 C CA . ALA A 1 93 ? 3.906 -7.553 12.761 1.00 79.00 93 ALA A CA 1
ATOM 707 C C . ALA A 1 93 ? 4.732 -7.829 11.489 1.00 79.00 93 ALA A C 1
ATOM 709 O O . ALA A 1 93 ? 4.207 -8.302 10.482 1.00 79.00 93 ALA A O 1
ATOM 710 N N . GLY A 1 94 ? 6.041 -7.560 11.551 1.00 71.56 94 GLY A N 1
ATOM 711 C CA . GLY A 1 94 ? 6.987 -7.775 10.446 1.00 71.56 94 GLY A CA 1
ATOM 712 C C . GLY A 1 94 ? 7.336 -6.527 9.626 1.00 71.56 94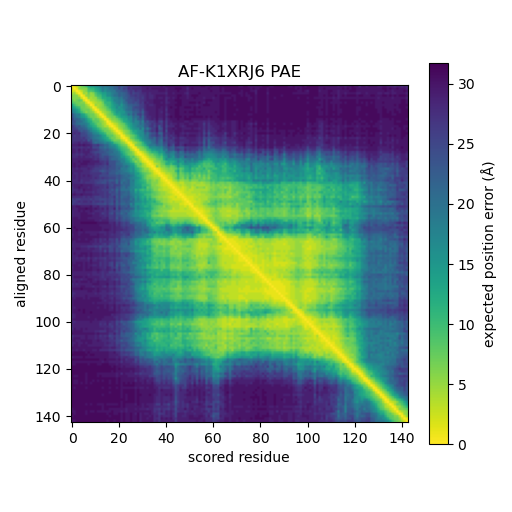 GLY A C 1
ATOM 713 O O . GLY A 1 94 ? 8.209 -6.611 8.769 1.00 71.56 94 GLY A O 1
ATOM 714 N N . ASN A 1 95 ? 6.725 -5.372 9.915 1.00 70.56 95 ASN A N 1
ATOM 715 C CA . ASN A 1 95 ? 7.058 -4.077 9.307 1.00 70.56 95 ASN A CA 1
ATOM 716 C C . ASN A 1 95 ? 7.772 -3.160 10.319 1.00 70.56 95 ASN A C 1
ATOM 718 O O . ASN A 1 95 ? 7.267 -2.104 10.695 1.00 70.56 95 ASN A O 1
ATOM 722 N N . GLU A 1 96 ? 8.952 -3.569 10.798 1.00 65.06 96 GLU A N 1
ATOM 723 C CA . GLU A 1 96 ? 9.712 -2.802 11.806 1.00 65.06 96 GLU A CA 1
ATOM 724 C C . GLU A 1 96 ? 10.243 -1.461 11.267 1.00 65.06 96 GLU A C 1
ATOM 726 O O . GLU A 1 96 ? 10.346 -0.492 12.015 1.00 65.06 96 GLU A O 1
ATOM 731 N N . GLU A 1 97 ? 10.551 -1.388 9.969 1.00 64.00 97 GLU A N 1
ATOM 732 C CA . GLU A 1 97 ? 11.148 -0.205 9.333 1.00 64.00 97 GLU A CA 1
ATOM 733 C C . GLU A 1 97 ? 10.101 0.824 8.870 1.00 64.00 97 GLU A C 1
ATOM 735 O O . GLU A 1 97 ? 10.301 2.030 9.006 1.00 64.00 97 GLU A O 1
ATOM 740 N N . SER A 1 98 ? 8.967 0.356 8.344 1.00 66.31 98 SER A N 1
ATOM 741 C CA . SER A 1 98 ? 7.869 1.184 7.820 1.00 66.31 98 SER A CA 1
ATOM 742 C C . SER A 1 98 ? 6.748 1.435 8.837 1.00 66.31 98 SER A C 1
ATOM 744 O O . SER A 1 98 ? 5.941 2.346 8.644 1.00 66.31 98 SER A O 1
ATOM 746 N N . GLY A 1 99 ? 6.722 0.681 9.939 1.00 77.56 99 GLY A N 1
ATOM 747 C CA . GLY A 1 99 ? 5.663 0.724 10.941 1.00 77.56 99 GLY A CA 1
ATOM 748 C C . GLY A 1 99 ? 4.377 0.037 10.476 1.00 77.56 99 GLY A C 1
ATOM 749 O O . GLY A 1 99 ? 4.316 -0.612 9.434 1.00 77.56 99 GLY A O 1
ATOM 750 N N . ASN A 1 100 ? 3.316 0.164 11.273 1.00 85.25 100 ASN A N 1
ATOM 751 C CA . ASN A 1 100 ? 2.028 -0.429 10.927 1.00 85.25 100 ASN A CA 1
ATOM 752 C C . ASN A 1 100 ? 1.405 0.313 9.729 1.00 85.25 100 ASN A C 1
ATOM 754 O O . ASN A 1 100 ? 1.104 1.501 9.875 1.00 85.25 100 ASN A O 1
ATOM 758 N N . PRO A 1 101 ? 1.141 -0.351 8.587 1.00 81.81 101 PRO A N 1
ATOM 759 C CA . PRO A 1 101 ? 0.583 0.307 7.405 1.00 81.81 101 PRO A CA 1
ATOM 760 C C . PRO A 1 101 ? -0.775 0.970 7.681 1.00 81.81 101 PRO A C 1
ATOM 762 O O . PRO A 1 101 ? -1.098 1.981 7.062 1.00 81.81 101 PRO A O 1
ATOM 765 N N . LEU A 1 102 ? -1.535 0.470 8.661 1.00 83.94 102 LEU A N 1
ATOM 766 C CA . LEU A 1 102 ? -2.820 1.042 9.071 1.00 83.94 102 LEU A CA 1
ATOM 767 C C . LEU A 1 102 ? -2.680 2.367 9.841 1.00 83.94 102 LEU A C 1
ATOM 769 O O . LEU A 1 102 ? -3.638 3.131 9.929 1.00 83.94 102 LEU A O 1
ATOM 773 N N . GLU A 1 103 ? -1.501 2.653 10.397 1.00 84.38 103 GLU A N 1
ATOM 774 C CA . GLU A 1 103 ? -1.218 3.902 11.113 1.00 84.38 103 GLU A CA 1
ATOM 775 C C . GLU A 1 103 ? -0.658 4.992 10.199 1.00 84.38 103 GLU A C 1
ATOM 777 O O . GLU A 1 103 ? -0.717 6.176 10.534 1.00 84.38 103 GLU A O 1
ATOM 782 N N . VAL A 1 104 ? -0.147 4.635 9.021 1.00 79.88 104 VAL A N 1
ATOM 783 C CA . VAL A 1 104 ? 0.509 5.589 8.124 1.00 79.88 104 VAL A CA 1
ATOM 784 C C . VAL A 1 104 ? -0.445 6.114 7.046 1.00 79.88 104 VAL A C 1
ATOM 786 O O . VAL A 1 104 ? -0.176 6.063 5.848 1.00 79.88 104 VAL A O 1
ATOM 789 N N . SER A 1 105 ? -1.576 6.667 7.481 1.00 75.06 105 SER A N 1
ATOM 790 C CA . SER A 1 105 ? -2.525 7.351 6.597 1.00 75.06 105 SER A CA 1
ATOM 791 C C . SER A 1 105 ? -2.224 8.856 6.502 1.00 75.06 105 SER A C 1
ATOM 793 O O . SER A 1 105 ? -1.861 9.461 7.513 1.00 75.06 105 SER A O 1
ATOM 795 N N . PRO A 1 106 ? -2.465 9.527 5.355 1.00 73.69 106 PRO A N 1
ATOM 796 C CA . PRO A 1 106 ? -2.393 10.991 5.253 1.00 73.69 106 PRO A CA 1
ATOM 797 C C . PRO A 1 106 ? -3.292 11.731 6.251 1.00 73.69 106 PRO A C 1
ATOM 799 O O . PRO A 1 106 ? -3.041 12.889 6.571 1.00 73.69 106 PRO A O 1
ATOM 802 N N . ALA A 1 107 ? -4.359 11.083 6.726 1.00 77.25 107 ALA A N 1
ATOM 803 C CA . ALA A 1 107 ? -5.255 11.648 7.728 1.00 77.25 107 ALA A CA 1
ATOM 804 C C . ALA A 1 107 ? -4.689 11.572 9.156 1.00 77.25 107 ALA A C 1
ATOM 806 O O . ALA A 1 107 ? -5.198 12.261 10.041 1.00 77.25 107 ALA A O 1
ATOM 807 N N . ASN A 1 108 ? -3.653 10.760 9.396 1.00 80.12 108 ASN A N 1
ATOM 808 C CA . ASN A 1 108 ? -3.010 10.682 10.697 1.00 80.12 108 ASN A CA 1
ATOM 809 C C . ASN A 1 108 ? -2.046 11.879 10.861 1.00 80.12 108 ASN A C 1
ATOM 811 O O . ASN A 1 108 ? -1.034 11.977 10.156 1.00 80.12 108 ASN A O 1
ATOM 815 N N . PRO A 1 109 ? -2.328 12.814 11.788 1.00 78.75 109 PRO A N 1
ATOM 816 C CA . PRO A 1 109 ? -1.509 14.003 11.967 1.00 78.75 109 PRO A CA 1
ATOM 817 C C . PRO A 1 109 ? -0.098 13.671 12.453 1.00 78.75 109 PRO A C 1
ATOM 819 O O . PRO A 1 109 ? 0.811 14.439 12.170 1.00 78.75 109 PRO A O 1
ATOM 822 N N . GLU A 1 110 ? 0.125 12.557 13.154 1.00 80.25 110 GLU A N 1
ATOM 823 C CA . GLU A 1 110 ? 1.463 12.198 13.641 1.00 80.25 110 GLU A CA 1
ATOM 824 C C . GLU A 1 110 ? 2.438 11.898 12.495 1.00 80.25 110 GLU A C 1
ATOM 826 O O . GLU A 1 110 ? 3.599 12.292 12.565 1.00 80.25 110 GLU A O 1
ATOM 831 N N . VAL A 1 111 ? 1.953 11.303 11.401 1.00 76.00 111 VAL A N 1
ATOM 832 C CA . VAL A 1 111 ? 2.766 10.976 10.213 1.00 76.00 111 VAL A CA 1
ATOM 833 C C . VAL A 1 111 ? 2.687 12.045 9.120 1.00 76.00 111 VAL A C 1
ATOM 835 O O . VAL A 1 111 ? 3.612 12.181 8.322 1.00 76.00 111 VAL A O 1
ATOM 838 N N . SER A 1 112 ? 1.602 12.827 9.077 1.00 75.88 112 SER A N 1
ATOM 839 C CA . SER A 1 112 ? 1.395 13.875 8.067 1.00 75.88 112 SER A CA 1
ATOM 840 C C . SER A 1 112 ? 1.935 15.251 8.485 1.00 75.88 112 SER A C 1
ATOM 842 O O . SER A 1 112 ? 1.850 16.210 7.706 1.00 75.88 112 SER A O 1
ATOM 844 N N . LYS A 1 113 ? 2.477 15.387 9.701 1.00 79.81 113 LYS A N 1
ATOM 845 C CA . LYS A 1 113 ? 3.171 16.607 10.128 1.00 79.81 113 LYS A CA 1
ATOM 846 C C . LYS A 1 113 ? 4.332 16.910 9.187 1.00 79.81 113 LYS A C 1
ATOM 848 O O . LYS A 1 113 ? 5.033 16.025 8.700 1.00 79.81 113 LYS A O 1
ATOM 853 N N . GLN A 1 114 ? 4.556 18.201 8.956 1.00 74.50 114 GLN A N 1
ATOM 854 C CA . GLN A 1 114 ? 5.761 18.641 8.269 1.00 74.50 114 GLN A CA 1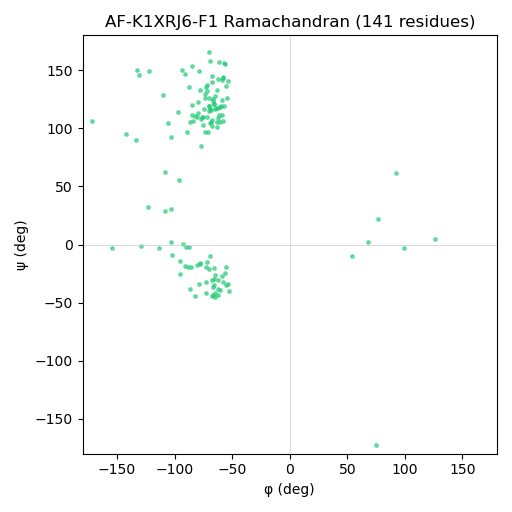
ATOM 855 C C . GLN A 1 114 ? 6.976 18.174 9.067 1.00 74.50 114 GLN A C 1
ATOM 857 O O . GLN A 1 114 ? 7.108 18.470 10.255 1.00 74.50 114 GLN A O 1
ATOM 862 N N . ARG A 1 115 ? 7.851 17.434 8.390 1.00 71.25 115 ARG A N 1
ATOM 863 C CA . ARG A 1 115 ? 9.110 16.967 8.951 1.00 71.25 115 ARG A CA 1
ATOM 864 C C . ARG A 1 115 ? 9.956 18.165 9.408 1.00 71.25 115 ARG A C 1
ATOM 866 O O . ARG A 1 115 ? 9.958 19.212 8.757 1.00 71.25 115 ARG A O 1
ATOM 873 N N . GLY A 1 116 ? 10.649 18.022 10.540 1.00 72.06 116 GLY A N 1
ATOM 874 C CA . GLY A 1 116 ? 11.500 19.080 11.087 1.00 72.06 116 GLY A CA 1
ATOM 875 C C . GLY A 1 116 ? 12.645 19.449 10.138 1.00 72.06 116 GLY A C 1
ATOM 876 O O . GLY A 1 116 ? 13.070 18.634 9.325 1.00 72.06 116 GLY A O 1
ATOM 877 N N . GLN A 1 117 ? 13.188 20.665 10.267 1.00 65.62 117 GLN A N 1
ATOM 878 C CA . GLN A 1 117 ? 14.229 21.197 9.363 1.00 65.62 117 GLN A CA 1
ATOM 879 C C . GLN A 1 117 ? 15.488 20.315 9.244 1.00 65.62 117 GLN A C 1
ATOM 881 O O . GLN A 1 117 ? 16.260 20.474 8.301 1.00 65.62 117 GLN A O 1
ATOM 886 N N . GLN A 1 118 ? 15.709 19.413 10.201 1.00 63.22 118 GLN A N 1
ATOM 887 C CA . GLN A 1 118 ? 16.916 18.597 10.321 1.00 63.22 118 GLN A CA 1
ATOM 888 C C . GLN A 1 118 ? 16.742 17.153 9.833 1.00 63.22 118 GLN A C 1
ATOM 890 O O . GLN A 1 118 ? 17.722 16.426 9.701 1.00 63.22 118 GLN A O 1
ATOM 895 N N . GLU A 1 119 ? 15.517 16.730 9.537 1.00 60.44 119 GLU A N 1
ATOM 896 C CA . GLU A 1 119 ? 15.215 15.354 9.167 1.00 60.44 119 GLU A CA 1
ATOM 897 C C . GLU A 1 119 ? 14.850 15.312 7.671 1.00 60.44 119 GLU A C 1
ATOM 899 O O . GLU A 1 119 ? 14.017 16.079 7.193 1.00 60.44 119 GLU A O 1
ATOM 904 N N . GLY A 1 120 ? 15.481 14.426 6.891 1.00 57.22 120 GLY A N 1
ATOM 905 C CA . GLY A 1 120 ? 15.208 14.285 5.449 1.00 57.22 120 GLY A CA 1
ATOM 906 C C . GLY A 1 120 ? 15.800 15.364 4.533 1.00 57.22 120 GLY A C 1
ATOM 907 O O . GLY A 1 120 ? 15.302 15.541 3.420 1.00 57.22 120 GLY A O 1
ATOM 908 N N . GLY A 1 121 ? 16.844 16.076 4.975 1.00 59.19 121 GLY A N 1
ATOM 909 C CA . GLY A 1 121 ? 17.634 16.948 4.101 1.00 59.19 121 GLY A CA 1
ATOM 910 C C . GLY A 1 121 ? 18.229 16.181 2.914 1.00 59.19 121 GLY A C 1
ATOM 911 O O . GLY A 1 121 ? 18.392 14.963 2.970 1.00 59.19 121 GLY A O 1
ATOM 912 N N . ALA A 1 122 ? 18.539 16.892 1.826 1.00 55.53 122 ALA A N 1
ATOM 913 C CA . ALA A 1 122 ? 19.231 16.293 0.690 1.00 55.53 122 ALA A CA 1
ATOM 914 C C . ALA A 1 122 ? 20.525 15.632 1.181 1.00 55.53 122 ALA A C 1
ATOM 916 O O . ALA A 1 122 ? 21.331 16.283 1.846 1.00 55.53 122 ALA A O 1
ATOM 917 N N . GLU A 1 123 ? 20.707 14.348 0.874 1.00 53.09 123 GLU A N 1
ATOM 918 C CA . GLU A 1 123 ? 21.948 13.641 1.160 1.00 53.09 123 GLU A CA 1
ATOM 919 C C . GLU A 1 123 ? 23.054 14.314 0.341 1.00 53.09 123 GLU A C 1
ATOM 921 O O . GLU A 1 123 ? 23.119 14.202 -0.887 1.00 53.09 123 GLU A O 1
ATOM 926 N N . SER A 1 124 ? 23.843 15.152 1.012 1.00 47.88 124 SER A N 1
ATOM 927 C CA . SER A 1 124 ? 24.897 15.933 0.381 1.00 47.88 124 SER A CA 1
ATOM 928 C C . SER A 1 124 ? 25.890 14.976 -0.267 1.00 47.88 124 SER A C 1
ATOM 930 O O . SER A 1 124 ? 26.527 14.182 0.422 1.00 47.88 124 SER A O 1
ATOM 932 N N . SER A 1 125 ? 26.069 15.066 -1.589 1.00 47.75 125 SER A N 1
ATOM 933 C CA . SER A 1 125 ? 27.213 14.423 -2.239 1.00 47.75 125 SER A CA 1
ATOM 934 C C . SER A 1 125 ? 28.503 14.888 -1.549 1.00 47.75 125 SER A C 1
ATOM 936 O O . SER A 1 125 ? 28.593 16.077 -1.209 1.00 47.75 125 SER A O 1
ATOM 938 N N . PRO A 1 126 ? 29.499 14.005 -1.337 1.00 46.19 126 PRO A N 1
ATOM 939 C CA . PRO A 1 126 ? 30.727 14.376 -0.645 1.00 46.19 126 PRO A CA 1
ATOM 940 C C . PRO A 1 126 ? 31.393 15.533 -1.400 1.00 46.19 126 PRO A C 1
ATOM 942 O O . PRO A 1 126 ? 31.906 15.353 -2.502 1.00 46.19 126 PRO A O 1
ATOM 945 N N . GLY A 1 127 ? 31.318 16.744 -0.834 1.00 51.31 127 GLY A N 1
ATOM 946 C CA . GLY A 1 127 ? 31.967 17.940 -1.379 1.00 51.31 127 GLY A CA 1
ATOM 947 C C . GLY A 1 127 ? 31.104 19.181 -1.639 1.00 51.31 127 GLY A C 1
ATOM 948 O O . GLY A 1 127 ? 31.646 20.156 -2.157 1.00 51.31 127 GLY A O 1
ATOM 949 N N . LYS A 1 128 ? 29.807 19.227 -1.297 1.00 45.88 128 LYS A N 1
ATOM 950 C CA . LYS A 1 128 ? 29.026 20.478 -1.421 1.00 45.88 128 LYS A CA 1
ATOM 951 C C . LYS A 1 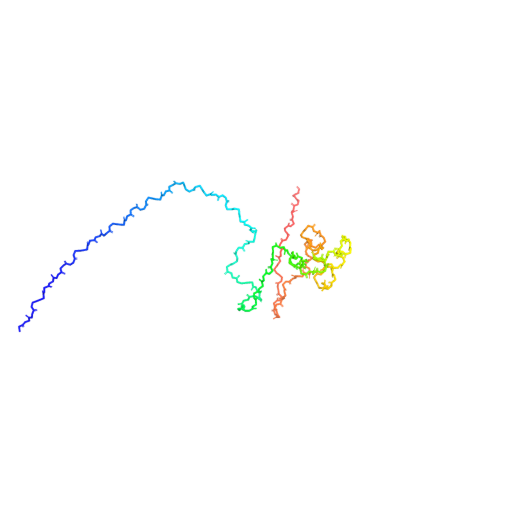128 ? 28.180 20.795 -0.187 1.00 45.88 128 LYS A C 1
ATOM 953 O O . LYS A 1 128 ? 26.998 20.481 -0.125 1.00 45.88 128 LYS A O 1
ATOM 958 N N . GLU A 1 129 ? 28.768 21.528 0.753 1.00 50.66 129 GLU A N 1
ATOM 959 C CA . GLU A 1 129 ? 27.995 22.403 1.635 1.00 50.66 129 GLU A CA 1
ATOM 960 C C . GLU A 1 129 ? 27.445 23.568 0.807 1.00 50.66 129 GLU A C 1
ATOM 962 O O . GLU A 1 129 ? 28.214 24.361 0.262 1.00 50.66 129 GLU A O 1
ATOM 967 N N . ARG A 1 130 ? 26.116 23.665 0.696 1.00 48.12 130 ARG A N 1
ATOM 968 C CA . ARG A 1 130 ? 25.369 24.934 0.642 1.00 48.12 130 ARG A CA 1
ATOM 969 C C . ARG A 1 130 ? 23.872 24.645 0.729 1.00 48.12 130 ARG A C 1
ATOM 971 O O . ARG A 1 130 ? 23.256 24.189 -0.231 1.00 48.12 130 ARG A O 1
ATOM 978 N N . GLN A 1 131 ? 23.310 24.951 1.896 1.00 47.97 131 GLN A N 1
ATOM 979 C CA . GLN A 1 131 ? 21.874 25.056 2.138 1.00 47.97 131 GLN A CA 1
ATOM 980 C C . GLN A 1 131 ? 21.268 26.087 1.174 1.00 47.97 131 GLN A C 1
ATOM 982 O O . GLN A 1 131 ? 21.630 27.265 1.211 1.00 47.97 131 GLN A O 1
ATOM 987 N N . SER A 1 132 ? 20.327 25.676 0.324 1.00 54.62 132 SER A N 1
ATOM 988 C CA . SER A 1 132 ? 19.440 26.629 -0.341 1.00 54.62 132 SER A CA 1
ATOM 989 C C . SER A 1 132 ? 18.411 27.101 0.683 1.00 54.62 132 SER A C 1
ATOM 991 O O . SER A 1 132 ? 17.493 26.362 1.037 1.00 54.62 132 SER A O 1
ATOM 993 N N . GLY A 1 133 ? 18.612 28.313 1.200 1.00 47.72 133 GLY A N 1
ATOM 994 C CA . GLY A 1 133 ? 17.731 28.948 2.172 1.00 47.72 133 GLY A CA 1
ATOM 995 C C . GLY A 1 133 ? 16.308 29.098 1.636 1.00 47.72 133 GLY A C 1
ATOM 996 O O . GLY A 1 133 ? 16.055 29.890 0.729 1.00 47.72 133 GLY A O 1
ATOM 997 N N . GLY A 1 134 ? 15.375 28.351 2.226 1.00 46.88 134 GLY A N 1
ATOM 998 C CA . GLY A 1 134 ? 13.949 28.638 2.133 1.00 46.88 134 GLY A CA 1
ATOM 999 C C . GLY A 1 134 ? 13.666 29.939 2.880 1.00 46.88 134 GLY A C 1
ATOM 1000 O O . GLY A 1 134 ? 13.757 29.996 4.104 1.00 46.88 134 GLY A O 1
ATOM 1001 N N . GLY A 1 135 ? 13.387 31.009 2.138 1.00 46.22 135 GLY A N 1
ATOM 1002 C CA . GLY A 1 135 ? 13.086 32.316 2.709 1.00 46.22 135 GLY A CA 1
ATOM 1003 C C . GLY A 1 135 ? 11.763 32.306 3.474 1.00 46.22 135 GLY A C 1
ATOM 1004 O O . GLY A 1 135 ? 10.723 31.976 2.913 1.00 46.22 135 GLY A O 1
ATOM 1005 N N . SER A 1 136 ? 11.800 32.718 4.740 1.00 54.19 136 SER A N 1
ATOM 1006 C CA . SER A 1 136 ? 10.613 33.093 5.516 1.00 54.19 136 SER A CA 1
ATOM 1007 C C . SER A 1 136 ? 10.595 34.620 5.648 1.00 54.19 136 SER A C 1
ATOM 1009 O O . SER A 1 136 ? 11.410 35.165 6.394 1.00 54.19 136 SER A O 1
ATOM 1011 N N . PRO A 1 137 ? 9.747 35.357 4.907 1.00 59.59 137 PRO A N 1
ATOM 1012 C CA . PRO A 1 137 ? 9.658 36.801 5.069 1.00 59.59 137 PRO A CA 1
ATOM 1013 C C . PRO A 1 137 ? 8.904 37.128 6.365 1.00 59.59 137 PRO A C 1
ATOM 1015 O O . PRO A 1 137 ? 7.717 36.831 6.501 1.00 59.59 137 PRO A O 1
ATOM 1018 N N . ASN A 1 138 ? 9.578 37.774 7.317 1.00 57.34 138 ASN A N 1
ATOM 1019 C CA . ASN A 1 138 ? 8.925 38.308 8.510 1.00 57.34 138 ASN A CA 1
ATOM 1020 C C . ASN A 1 138 ? 8.041 39.501 8.112 1.00 57.34 138 ASN A C 1
ATOM 1022 O O . ASN A 1 138 ? 8.524 40.501 7.579 1.00 57.34 138 ASN A O 1
ATOM 1026 N N . LYS A 1 139 ? 6.731 39.398 8.359 1.00 55.94 139 LYS A N 1
ATOM 1027 C CA . LYS A 1 139 ? 5.763 40.476 8.117 1.00 55.94 139 LYS A CA 1
ATOM 1028 C C . LYS A 1 139 ? 6.027 41.620 9.101 1.00 55.94 139 LYS A C 1
ATOM 1030 O O . LYS A 1 139 ? 5.701 41.507 10.277 1.00 55.94 139 LYS A O 1
ATOM 1035 N N . ALA A 1 140 ? 6.610 42.717 8.622 1.00 51.34 140 ALA A N 1
ATOM 1036 C CA . ALA A 1 140 ? 6.803 43.921 9.423 1.00 51.34 140 ALA A CA 1
ATOM 1037 C C . ALA A 1 140 ? 5.448 44.569 9.771 1.00 51.34 140 ALA A C 1
ATOM 1039 O O . ALA A 1 140 ? 4.661 44.903 8.880 1.00 51.34 140 ALA A O 1
ATOM 1040 N N . SER A 1 141 ? 5.179 44.761 11.063 1.00 42.78 141 SER A N 1
ATOM 1041 C CA . SER A 1 141 ? 4.162 45.697 11.548 1.00 42.78 141 SER A CA 1
ATOM 1042 C C . SER A 1 141 ? 4.650 47.129 11.294 1.00 42.78 141 SER A C 1
ATOM 1044 O O . SER A 1 141 ? 5.776 47.470 11.650 1.00 42.78 141 SER A O 1
ATOM 1046 N N . LYS A 1 142 ? 3.828 47.936 10.617 1.00 56.72 142 LYS A N 1
ATOM 1047 C CA . LYS A 1 142 ? 4.104 49.345 10.283 1.00 56.72 142 LYS A CA 1
ATOM 1048 C C . LYS A 1 142 ? 4.081 50.253 11.535 1.00 56.72 142 LYS A C 1
ATOM 1050 O O . LYS A 1 142 ? 3.480 49.833 12.523 1.00 56.72 142 LYS A O 1
ATOM 1055 N N . PRO A 1 143 ? 4.749 51.428 11.477 1.00 56.94 143 PRO A N 1
ATOM 1056 C CA . PRO A 1 143 ? 4.973 52.327 12.617 1.00 56.94 143 PRO A CA 1
ATOM 1057 C C . PRO A 1 143 ? 3.698 52.957 13.178 1.00 56.94 143 PRO A C 1
ATOM 1059 O O . PRO A 1 143 ? 2.724 53.109 12.404 1.00 56.94 143 PRO A O 1
#

Mean predicted aligned error: 18.56 Å

Radius of gyration: 31.85 Å; Cα contacts (8 Å, |Δi|>4): 77; chains: 1; bounding box: 52×69×104 Å

Secondary structure (DSSP, 8-state):
-PPPP---------PPPP---PPS---------S--SPPPSSPPTT--STT-------SS-TT--HHHHHT-HHHHS-TT---HHHHHHHHHTT-TTT--TTT--TT-HHHHSPPPTTSS-----TT------------PPP-

Solvent-accessible surface area (backbone atoms only — not comparable to full-atom values): 10142 Å² total; per-residue (Å²): 136,83,84,85,80,84,84,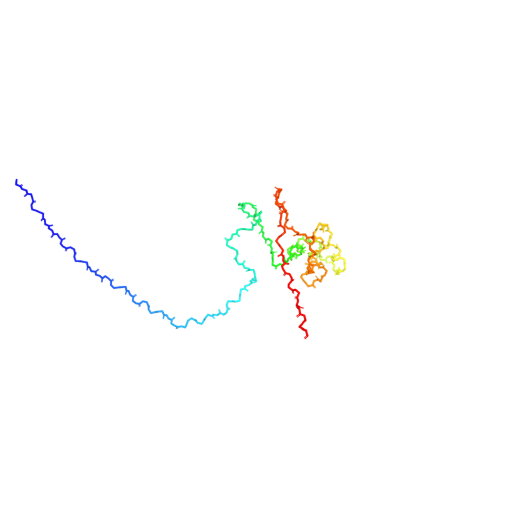80,83,80,79,82,78,82,80,76,78,81,83,79,77,76,81,82,82,75,81,77,71,82,83,74,67,95,60,92,71,78,88,70,96,64,70,56,87,90,26,75,52,97,88,36,76,73,85,77,72,75,87,52,79,92,48,23,36,73,62,59,43,59,65,31,52,65,39,64,70,35,87,85,52,76,52,71,69,60,29,52,54,48,47,28,62,88,31,85,88,59,41,35,30,88,65,33,40,83,84,32,63,89,71,54,48,82,73,55,96,83,57,87,61,81,83,64,61,97,89,58,94,72,85,82,78,81,83,78,84,78,82,78,82,78,136

pLDDT: mean 70.4, std 13.2, range [42.78, 91.31]

Foldseek 3Di:
DDDDDDDDDDDDDDDDDDPPDDDDDPPPDPPPDPDPDDDDPADDPQQRDPPRDDPFDPVDDDQAGPVLQCVLCCLNPPPVPDDPVSSQVSQQPPPPPRGRNVCCGCPNCVNVPDDDPPPPPDPDDPPDDDDPDPDDDDDDDDD

Sequence (143 aa):
MSPTSILRLAARQCARPPRFHAPKHLIAAPARPLSHSAIRAYPRKDSQDKDSIDTEATEYSKSGSDDAAARQEKAAFDPSTTDPQQEKEIAGAGNEESGNPLEVSPANPEVSKQRGQQEGGAESSPGKERQSGGGSPNKASKP